Protein AF-A0ABD0Q5F0-F1 (afdb_monomer_lite)

Radius of gyration: 32.79 Å; chains: 1; bounding box: 52×18×92 Å

Secondary structure (DSSP, 8-state):
-HHHHHHHHHHHHH----------S----TT-SPP----------TTTTTTSSS----S---

InterPro domains:
  IPR012849 Abl-interactor, homeo-domain homologous domain [PF07815] (1-55)

pLDDT: mean 86.55, std 10.89, range [46.12, 97.44]

Structure (mmCIF, N/CA/C/O backbone):
data_AF-A0ABD0Q5F0-F1
#
_entry.id   AF-A0ABD0Q5F0-F1
#
loop_
_atom_site.group_PDB
_atom_site.id
_atom_site.type_symbol
_atom_site.label_atom_id
_atom_site.label_alt_id
_atom_site.label_comp_id
_atom_site.label_asym_id
_atom_site.label_entity_id
_atom_site.label_seq_id
_atom_site.pdbx_PDB_ins_code
_atom_site.Cartn_x
_atom_site.Cartn_y
_atom_site.Cartn_z
_atom_site.occupancy
_atom_site.B_iso_or_equiv
_atom_site.auth_seq_id
_atom_site.auth_comp_id
_atom_site.auth_asym_id
_atom_site.auth_atom_id
_atom_site.pdbx_PDB_model_num
ATOM 1 N N . MET A 1 1 ? -24.176 -2.562 43.617 1.00 75.50 1 MET A N 1
ATOM 2 C CA . MET A 1 1 ? -24.234 -3.382 42.380 1.00 75.50 1 MET A CA 1
ATOM 3 C C . MET A 1 1 ? -25.404 -3.027 41.447 1.00 75.50 1 MET A C 1
ATOM 5 O O . MET A 1 1 ? -25.174 -2.962 40.249 1.00 75.50 1 MET A O 1
ATOM 9 N N . TYR A 1 2 ? -26.632 -2.768 41.932 1.00 96.12 2 TYR A N 1
ATOM 10 C CA . TYR A 1 2 ? -27.791 -2.442 41.067 1.00 96.12 2 TYR A CA 1
ATOM 11 C C . TYR A 1 2 ? -27.632 -1.144 40.251 1.00 96.12 2 TYR A C 1
ATOM 13 O O . TYR A 1 2 ? -27.763 -1.168 39.031 1.00 96.12 2 TYR A O 1
ATOM 21 N N . LYS A 1 3 ? -27.291 -0.029 40.913 1.00 96.56 3 LYS A N 1
ATOM 22 C CA . LYS A 1 3 ? -27.142 1.291 40.269 1.00 96.56 3 LYS A CA 1
ATOM 23 C C . LYS A 1 3 ? -26.095 1.292 39.146 1.00 96.56 3 LYS A C 1
ATOM 25 O O . LYS A 1 3 ? -26.375 1.766 38.054 1.00 96.56 3 LYS A O 1
ATOM 30 N N . GLU A 1 4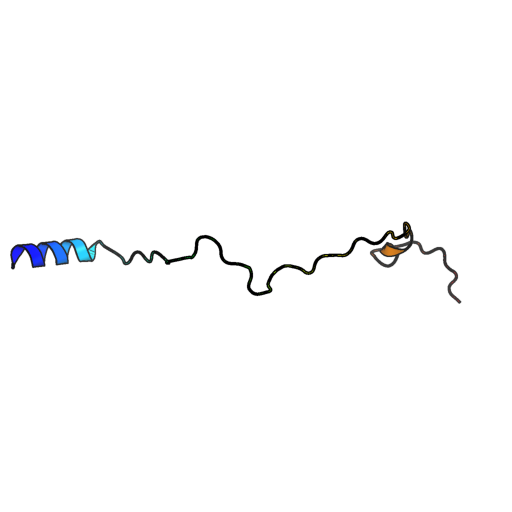 ? -24.949 0.661 39.388 1.00 97.00 4 GLU A N 1
ATOM 31 C CA . GLU A 1 4 ? -23.875 0.504 38.397 1.00 97.00 4 GLU A CA 1
ATOM 32 C C . GLU A 1 4 ? -24.324 -0.283 37.152 1.00 97.00 4 GLU A C 1
ATOM 34 O O . GLU A 1 4 ? -23.990 0.069 36.023 1.00 97.00 4 GLU A O 1
ATOM 39 N N . LYS A 1 5 ? -25.123 -1.344 37.336 1.00 97.31 5 LYS A N 1
ATOM 40 C CA . LYS A 1 5 ? -25.635 -2.154 36.222 1.00 97.31 5 LYS A CA 1
ATOM 41 C C . LYS A 1 5 ? -26.599 -1.358 35.333 1.00 97.31 5 LYS A C 1
ATOM 43 O O . LYS A 1 5 ? -26.565 -1.532 34.117 1.00 97.31 5 LYS A O 1
ATOM 48 N N . ILE A 1 6 ? -27.426 -0.490 35.922 1.00 97.44 6 ILE A N 1
ATOM 49 C CA . ILE A 1 6 ? -28.312 0.406 35.162 1.00 97.44 6 ILE A CA 1
ATOM 50 C C . ILE A 1 6 ? -27.483 1.396 34.352 1.00 97.44 6 ILE A C 1
ATOM 52 O O . ILE A 1 6 ? -27.646 1.449 33.138 1.00 97.44 6 ILE A O 1
ATOM 56 N N . ALA A 1 7 ? -26.535 2.083 34.993 1.00 96.75 7 ALA A N 1
ATOM 57 C CA . ALA A 1 7 ? -25.689 3.065 34.320 1.00 96.75 7 ALA A CA 1
ATOM 58 C C . ALA A 1 7 ? -24.926 2.457 33.125 1.00 96.75 7 ALA A C 1
ATOM 60 O O . ALA A 1 7 ? -24.880 3.041 32.043 1.00 96.75 7 ALA A O 1
ATOM 61 N N . ARG A 1 8 ? -24.392 1.232 33.269 1.00 96.38 8 ARG A N 1
ATOM 62 C CA . ARG A 1 8 ? -23.720 0.512 32.169 1.00 96.38 8 ARG A CA 1
ATOM 63 C C . ARG A 1 8 ? -24.662 0.107 31.034 1.00 96.38 8 ARG A C 1
ATOM 65 O O . ARG A 1 8 ? -24.243 0.089 29.879 1.00 96.38 8 ARG A O 1
ATOM 72 N N . LYS A 1 9 ? -25.921 -0.220 31.341 1.00 95.88 9 LYS A N 1
ATOM 73 C CA . LYS A 1 9 ? -26.942 -0.513 30.325 1.00 95.88 9 LYS A CA 1
ATOM 74 C C . LYS A 1 9 ? -27.327 0.754 29.561 1.00 95.88 9 LYS A C 1
ATOM 76 O O . LYS A 1 9 ? -27.416 0.702 28.341 1.00 95.88 9 LYS A O 1
ATOM 81 N N . GLU A 1 10 ? -27.515 1.867 30.267 1.00 97.25 10 GLU A N 1
ATOM 82 C CA . GLU A 1 10 ? -27.865 3.166 29.683 1.00 97.25 10 GLU A CA 1
ATOM 83 C C . GLU A 1 10 ? -26.776 3.663 28.727 1.00 97.25 10 GLU A C 1
ATOM 85 O O . GLU A 1 10 ? -27.077 3.970 27.575 1.00 97.25 10 GLU A O 1
ATOM 90 N N . ILE A 1 11 ? -25.502 3.642 29.142 1.00 96.81 11 ILE A N 1
ATOM 91 C CA . ILE A 1 11 ? -24.398 4.036 28.251 1.00 96.81 11 ILE A CA 1
ATOM 92 C C . ILE A 1 11 ? -24.205 3.040 27.099 1.00 96.81 11 ILE A C 1
ATOM 94 O O . ILE A 1 11 ? -23.875 3.444 25.987 1.00 96.81 11 ILE A O 1
ATOM 98 N N . GLY A 1 12 ? -24.477 1.750 27.328 1.00 96.56 12 GLY A N 1
ATOM 99 C CA . GLY A 1 12 ? -24.368 0.691 26.323 1.00 96.56 12 GLY A CA 1
ATOM 100 C C . GLY A 1 12 ? -25.202 0.943 25.063 1.00 96.56 12 GLY A C 1
ATOM 101 O O . GLY A 1 12 ? -24.716 0.678 23.966 1.00 96.56 12 GLY A O 1
ATOM 102 N N . VAL A 1 13 ? -26.405 1.520 25.203 1.00 96.62 13 VAL A N 1
ATOM 103 C CA . VAL A 1 13 ? -27.308 1.869 24.082 1.00 96.62 13 VAL A CA 1
ATOM 104 C C . VAL A 1 13 ? -26.677 2.879 23.120 1.00 96.62 13 VAL A C 1
ATOM 106 O O . VAL A 1 13 ? -26.941 2.839 21.922 1.00 96.62 13 VAL A O 1
ATOM 109 N N . LEU A 1 14 ? -25.827 3.769 23.630 1.00 96.88 14 LEU A N 1
ATOM 110 C CA . LEU A 1 14 ? -25.174 4.818 22.844 1.00 96.88 14 LEU A CA 1
ATOM 111 C C . LEU A 1 14 ? -23.830 4.372 22.253 1.00 96.88 14 LEU A C 1
ATOM 113 O O . LEU A 1 14 ? -23.242 5.081 21.436 1.00 96.88 14 LEU A O 1
ATOM 117 N N . THR A 1 15 ? -23.321 3.209 22.661 1.00 95.69 15 THR A N 1
ATOM 118 C CA . THR A 1 15 ? -22.041 2.688 22.178 1.00 95.69 15 THR A CA 1
ATOM 119 C C . THR A 1 15 ? -22.220 1.730 21.012 1.00 95.69 15 THR A C 1
ATOM 121 O O . THR A 1 15 ? -23.210 1.015 20.893 1.00 95.69 15 THR A O 1
ATOM 124 N N . LYS A 1 16 ? -21.204 1.673 20.155 1.00 94.81 16 LYS A N 1
ATOM 125 C CA . LYS A 1 16 ? -21.071 0.660 19.110 1.00 94.81 16 LYS A CA 1
ATOM 126 C C . LYS A 1 16 ? -19.710 -0.005 19.227 1.00 94.81 16 LYS A C 1
ATOM 128 O O . LYS A 1 16 ? -18.763 0.600 19.729 1.00 94.81 16 LYS A O 1
ATOM 133 N N . GLN A 1 17 ? -19.600 -1.234 18.733 1.00 90.62 17 GLN A N 1
ATOM 134 C CA . GLN A 1 17 ? -18.310 -1.914 18.658 1.00 90.62 17 GLN A CA 1
ATOM 135 C C . GLN A 1 17 ? -17.315 -1.091 17.821 1.00 90.62 17 GLN A C 1
ATOM 137 O O . GLN A 1 17 ? -17.601 -0.733 16.678 1.00 90.62 17 GLN A O 1
ATOM 142 N N . SER A 1 18 ? -16.142 -0.808 18.387 1.00 90.75 18 SER A N 1
ATOM 143 C CA . SER A 1 18 ? -14.997 -0.285 17.642 1.00 90.75 18 SER A CA 1
ATOM 144 C C . SER A 1 18 ? -14.050 -1.442 17.369 1.00 90.75 18 SER A C 1
ATOM 146 O O . SER A 1 18 ? -13.436 -1.987 18.288 1.00 90.75 18 SER A O 1
ATOM 148 N N . LYS A 1 19 ? -13.976 -1.874 16.110 1.00 89.00 19 LYS A N 1
ATOM 149 C CA . LYS A 1 19 ? -13.035 -2.918 15.708 1.00 89.00 19 LYS A CA 1
ATOM 150 C C . LYS A 1 19 ? -11.687 -2.258 15.459 1.00 89.00 19 LYS A C 1
ATOM 152 O O . LYS A 1 19 ? -11.511 -1.594 14.445 1.00 89.00 19 LYS A O 1
ATOM 157 N N . VAL A 1 20 ? -10.749 -2.451 16.380 1.00 86.69 20 VAL A N 1
ATOM 158 C CA . VAL A 1 20 ? -9.347 -2.075 16.183 1.00 86.69 20 VAL A CA 1
ATOM 159 C C . VAL A 1 20 ? -8.614 -3.320 15.684 1.00 86.69 20 VAL A C 1
ATOM 161 O O . VAL A 1 20 ? -8.338 -4.216 16.487 1.00 86.69 20 VAL A O 1
ATOM 164 N N . PRO A 1 21 ? -8.360 -3.451 14.369 1.00 84.50 21 PRO A N 1
ATOM 165 C CA . PRO A 1 21 ? -7.623 -4.593 13.858 1.00 84.50 21 PRO A CA 1
ATOM 166 C C . PRO A 1 21 ? -6.193 -4.548 14.397 1.00 84.50 21 PRO A C 1
ATOM 168 O O . PRO A 1 21 ? -5.510 -3.529 14.320 1.00 84.50 21 PRO A O 1
ATOM 171 N N . ARG A 1 22 ? -5.728 -5.672 14.941 1.00 87.75 22 ARG A N 1
ATOM 172 C CA . ARG A 1 22 ? -4.328 -5.829 15.328 1.00 87.75 22 ARG A CA 1
ATOM 173 C C . ARG A 1 22 ? -3.523 -6.196 14.084 1.00 87.75 22 ARG A C 1
ATOM 175 O O . ARG A 1 22 ? -3.608 -7.326 13.614 1.00 87.75 22 ARG A O 1
ATOM 182 N N . THR A 1 23 ? -2.751 -5.251 13.561 1.00 88.00 23 THR A N 1
ATOM 183 C CA . THR A 1 23 ? -1.867 -5.460 12.406 1.00 88.00 23 THR A CA 1
ATOM 184 C C . THR A 1 23 ? -0.399 -5.468 12.832 1.00 88.00 23 THR A C 1
ATOM 186 O O . THR A 1 23 ? -0.028 -4.929 13.877 1.00 88.00 23 THR A O 1
ATOM 189 N N . GLN A 1 24 ? 0.452 -6.129 12.043 1.00 88.44 24 GLN A N 1
ATOM 190 C CA . GLN A 1 24 ? 1.902 -6.018 12.210 1.00 88.44 24 GLN A CA 1
ATOM 191 C C . GLN A 1 24 ? 2.391 -4.694 11.613 1.00 88.44 24 GLN A C 1
ATOM 193 O O . GLN A 1 24 ? 1.800 -4.183 10.664 1.00 88.44 24 GLN A O 1
ATOM 198 N N . LYS A 1 25 ? 3.494 -4.154 12.149 1.00 89.19 25 LYS A N 1
ATOM 199 C CA . LYS A 1 25 ? 4.084 -2.887 11.681 1.00 89.19 25 LYS A CA 1
ATOM 200 C C . LYS A 1 25 ? 4.564 -2.953 10.226 1.00 89.19 25 LYS A C 1
ATOM 202 O O . LYS A 1 25 ? 4.532 -1.943 9.536 1.00 89.19 25 LYS A O 1
ATOM 207 N N . VAL A 1 26 ? 5.011 -4.127 9.781 1.00 90.88 26 VAL A N 1
ATOM 208 C CA . VAL A 1 26 ? 5.435 -4.394 8.403 1.00 90.88 26 VAL A CA 1
ATOM 209 C C . VAL A 1 26 ? 4.923 -5.777 8.020 1.00 90.88 26 VAL A C 1
ATOM 211 O O . VAL A 1 26 ? 5.178 -6.743 8.735 1.00 90.88 26 VAL A O 1
ATOM 214 N N . VAL A 1 27 ? 4.195 -5.867 6.909 1.00 89.56 27 VAL A N 1
ATOM 215 C CA . VAL A 1 27 ? 3.730 -7.129 6.318 1.00 89.56 27 VAL A CA 1
ATOM 216 C C . VAL A 1 27 ? 4.251 -7.169 4.881 1.00 89.56 27 VAL A C 1
ATOM 218 O O . VAL A 1 27 ? 3.842 -6.322 4.084 1.00 89.56 27 VAL A O 1
ATOM 221 N N . PRO A 1 28 ? 5.171 -8.088 4.540 1.00 86.19 28 PRO A N 1
ATOM 222 C CA . PRO A 1 28 ? 5.625 -8.260 3.166 1.00 86.19 28 PRO A CA 1
ATOM 223 C C . PRO A 1 28 ? 4.466 -8.641 2.231 1.00 86.19 28 PRO A C 1
ATOM 225 O O . PRO A 1 28 ? 3.510 -9.285 2.673 1.00 86.19 28 PRO A O 1
ATOM 228 N N . PRO A 1 29 ? 4.532 -8.274 0.942 1.00 88.88 29 PRO A N 1
ATOM 229 C CA . PRO A 1 29 ? 3.553 -8.726 -0.043 1.00 88.88 29 PRO A CA 1
ATOM 230 C C . PRO A 1 29 ? 3.521 -10.260 -0.134 1.00 88.88 29 PRO A C 1
ATOM 232 O O . PRO A 1 29 ? 4.550 -10.924 -0.009 1.00 88.88 29 PRO A O 1
ATOM 235 N N . ALA A 1 30 ? 2.337 -10.822 -0.399 1.00 87.44 30 ALA A N 1
ATOM 236 C CA . ALA A 1 30 ? 2.133 -12.274 -0.482 1.00 87.44 30 ALA A CA 1
ATOM 237 C C . ALA A 1 30 ? 2.975 -12.939 -1.584 1.00 87.44 30 ALA A C 1
ATOM 239 O O . ALA A 1 30 ? 3.446 -14.059 -1.413 1.00 87.44 30 ALA A O 1
ATOM 240 N N . ASN A 1 31 ? 3.206 -12.216 -2.684 1.00 86.81 31 ASN A N 1
ATOM 241 C CA . ASN A 1 31 ? 4.012 -12.681 -3.814 1.00 86.81 31 ASN A CA 1
ATOM 242 C C . ASN A 1 31 ? 5.528 -12.557 -3.562 1.00 86.81 31 ASN A C 1
ATOM 244 O O . ASN A 1 31 ? 6.321 -12.845 -4.454 1.00 86.81 31 ASN A O 1
ATOM 248 N N . GLY A 1 32 ? 5.937 -12.138 -2.360 1.00 85.75 32 GLY A N 1
ATOM 249 C CA . GLY A 1 32 ? 7.336 -11.909 -2.023 1.00 85.75 32 GLY A CA 1
ATOM 250 C C . GLY A 1 32 ? 7.918 -10.677 -2.717 1.00 85.75 32 GLY A C 1
ATOM 251 O O . GLY A 1 32 ? 7.200 -9.784 -3.164 1.00 85.75 32 GLY A O 1
ATOM 252 N N . LEU A 1 33 ? 9.247 -10.603 -2.758 1.00 81.44 33 LEU A N 1
ATOM 253 C CA . LEU A 1 33 ? 9.946 -9.530 -3.458 1.00 81.44 33 LEU A CA 1
ATOM 254 C C . LEU A 1 33 ? 9.897 -9.779 -4.966 1.00 81.44 33 LEU A C 1
ATOM 256 O O . LEU A 1 33 ? 10.133 -10.900 -5.417 1.00 81.44 33 LEU A O 1
ATOM 260 N N . GLU A 1 34 ? 9.652 -8.717 -5.732 1.00 84.38 34 GLU A N 1
ATOM 261 C CA . GLU A 1 34 ? 9.811 -8.751 -7.185 1.00 84.38 34 GLU A CA 1
ATOM 262 C C . GLU A 1 34 ? 11.213 -9.273 -7.551 1.00 84.38 34 GLU A C 1
ATOM 264 O O . GLU A 1 34 ? 12.200 -8.904 -6.897 1.00 84.38 34 GLU A O 1
ATOM 269 N N . PRO A 1 35 ? 11.335 -10.127 -8.583 1.00 85.81 35 PRO A N 1
ATOM 270 C CA . PRO A 1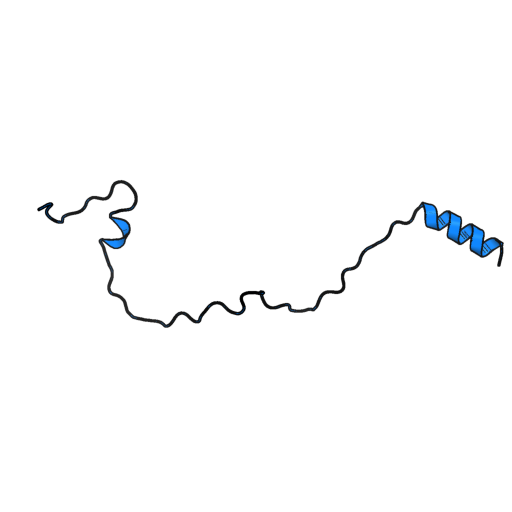 35 ? 12.615 -10.698 -8.965 1.00 85.81 35 PRO A CA 1
ATOM 271 C C . PRO A 1 35 ? 13.604 -9.593 -9.344 1.00 85.81 35 PRO A C 1
ATOM 273 O O . PRO A 1 35 ? 13.293 -8.686 -10.122 1.00 85.81 35 PRO A O 1
ATOM 276 N N . LEU A 1 36 ? 14.825 -9.689 -8.812 1.00 84.81 36 LEU A N 1
ATOM 277 C CA . LEU A 1 36 ? 15.889 -8.738 -9.110 1.00 84.81 36 LEU A CA 1
ATOM 278 C C . LEU A 1 36 ? 16.173 -8.744 -10.617 1.00 84.81 36 LEU A C 1
ATOM 280 O O . LEU A 1 36 ? 16.649 -9.732 -11.180 1.00 84.81 36 LEU A O 1
ATOM 284 N N . ARG A 1 37 ? 15.890 -7.624 -11.283 1.00 87.50 37 ARG A N 1
ATOM 285 C CA . ARG A 1 37 ? 16.124 -7.498 -12.719 1.00 87.50 37 ARG A CA 1
ATOM 286 C C . ARG A 1 37 ? 17.615 -7.294 -12.976 1.00 87.50 37 ARG A C 1
ATOM 288 O O . ARG A 1 37 ? 18.150 -6.219 -12.721 1.00 87.50 37 ARG A O 1
ATOM 295 N N . ALA A 1 38 ? 18.280 -8.324 -13.497 1.00 90.31 38 ALA A N 1
ATOM 296 C CA . ALA A 1 38 ? 19.681 -8.231 -13.894 1.00 90.31 38 ALA A CA 1
ATOM 297 C C . ALA A 1 38 ? 19.866 -7.162 -14.984 1.00 90.31 38 ALA A C 1
ATOM 299 O O . ALA A 1 38 ? 19.148 -7.145 -15.990 1.00 90.31 38 ALA A O 1
ATOM 300 N N . TYR A 1 39 ? 20.840 -6.273 -14.790 1.00 92.62 39 TYR A N 1
ATOM 301 C CA . TYR A 1 39 ? 21.182 -5.277 -15.797 1.00 92.62 39 TYR A CA 1
ATOM 302 C C . TYR A 1 39 ? 21.894 -5.936 -16.981 1.00 92.62 39 TYR A C 1
ATOM 304 O O . TYR A 1 39 ? 22.866 -6.672 -16.814 1.00 92.62 39 TYR A O 1
ATOM 312 N N . ARG A 1 40 ? 21.434 -5.630 -18.196 1.00 93.56 40 ARG A N 1
ATOM 313 C CA . ARG A 1 40 ? 22.087 -6.021 -19.446 1.00 93.56 40 ARG A CA 1
ATOM 314 C C . ARG A 1 40 ? 22.062 -4.844 -20.408 1.00 93.56 40 ARG A C 1
ATOM 316 O O . ARG A 1 40 ? 21.007 -4.261 -20.647 1.00 93.56 40 ARG A O 1
ATOM 323 N N . ARG A 1 41 ? 23.216 -4.532 -21.002 1.00 94.38 41 ARG A N 1
ATOM 324 C CA . ARG A 1 41 ? 23.300 -3.541 -22.081 1.00 94.38 41 ARG A CA 1
ATOM 325 C C . ARG A 1 41 ? 22.561 -4.082 -23.303 1.00 94.38 41 ARG A C 1
ATOM 327 O O . ARG A 1 41 ? 22.915 -5.135 -23.830 1.00 94.38 41 ARG A O 1
ATOM 334 N N . THR A 1 42 ? 21.544 -3.359 -23.746 1.00 91.44 42 THR A N 1
ATOM 335 C CA . THR A 1 42 ? 20.832 -3.626 -24.998 1.00 91.44 42 THR A CA 1
ATOM 336 C C . THR A 1 42 ? 20.978 -2.413 -25.911 1.00 91.44 42 THR A C 1
ATOM 338 O O . THR A 1 42 ? 20.771 -1.299 -25.427 1.00 91.44 42 THR A O 1
ATOM 341 N N . PRO A 1 43 ? 21.335 -2.591 -27.195 1.00 92.62 43 PRO A N 1
ATOM 342 C CA . PRO A 1 43 ? 21.385 -1.482 -28.143 1.00 92.62 43 PRO A CA 1
ATOM 343 C C . PRO A 1 43 ? 19.993 -0.863 -28.338 1.00 92.62 43 PRO A C 1
ATOM 345 O O . PRO A 1 43 ? 18.972 -1.504 -28.069 1.00 92.62 43 PRO A O 1
ATOM 348 N N . ILE A 1 44 ? 19.961 0.385 -28.809 1.00 92.44 44 ILE A N 1
ATOM 349 C CA . ILE A 1 44 ? 18.714 1.086 -29.131 1.00 92.44 44 ILE A CA 1
ATOM 350 C C . ILE A 1 44 ? 18.034 0.344 -30.287 1.00 92.44 44 ILE A C 1
ATOM 352 O O . ILE A 1 44 ? 18.646 0.106 -31.325 1.00 92.44 44 ILE A O 1
ATOM 356 N N . SER A 1 45 ? 16.773 -0.039 -30.088 1.00 89.62 45 SER A N 1
A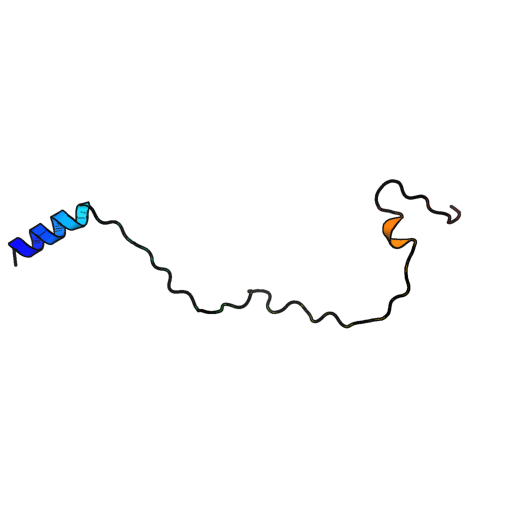TOM 357 C CA . SER A 1 45 ? 15.940 -0.644 -31.125 1.00 89.62 45 SER A CA 1
ATOM 358 C C . SER A 1 45 ? 14.956 0.403 -31.625 1.00 89.62 45 SER A C 1
ATOM 360 O O . SER A 1 45 ? 14.059 0.797 -30.881 1.00 89.62 45 SER A O 1
ATOM 362 N N . TYR A 1 46 ? 15.124 0.837 -32.873 1.00 88.00 46 TYR A N 1
ATOM 363 C CA . TYR A 1 46 ? 14.224 1.805 -33.506 1.00 88.00 46 TYR A CA 1
ATOM 364 C C . TYR A 1 46 ? 12.880 1.194 -33.897 1.00 88.00 46 TYR A C 1
ATOM 366 O O . TYR A 1 46 ? 11.895 1.910 -33.988 1.00 88.00 46 TYR A O 1
ATOM 374 N N . ASN A 1 47 ? 12.827 -0.135 -34.004 1.00 86.94 47 ASN A N 1
ATOM 375 C CA . ASN A 1 47 ? 11.684 -0.834 -34.576 1.00 86.94 47 ASN A CA 1
ATOM 376 C C . ASN A 1 47 ? 10.745 -1.450 -33.521 1.00 86.94 47 ASN A C 1
ATOM 378 O O . ASN 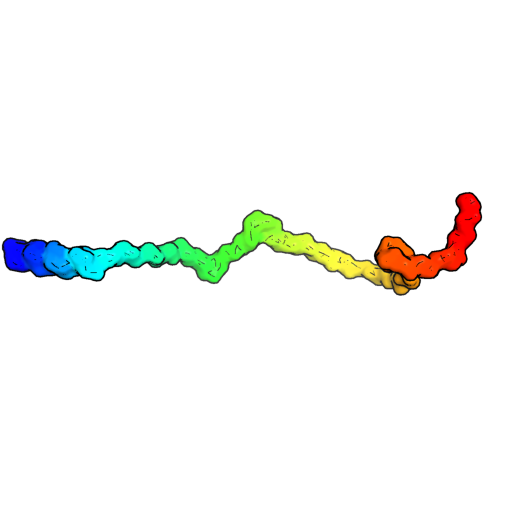A 1 47 ? 9.799 -2.177 -33.828 1.00 86.94 47 ASN A O 1
ATOM 382 N N . ARG A 1 48 ? 11.034 -1.242 -32.227 1.00 88.62 48 ARG A N 1
ATOM 383 C CA . ARG A 1 48 ? 10.337 -1.923 -31.120 1.00 88.62 48 ARG A CA 1
ATOM 384 C C . ARG A 1 48 ? 8.863 -1.533 -31.008 1.00 88.62 48 ARG A C 1
ATOM 386 O O . ARG A 1 48 ? 8.079 -2.286 -30.433 1.00 88.62 48 ARG A O 1
ATOM 393 N N . LEU A 1 49 ? 8.506 -0.364 -31.528 1.00 88.44 49 LEU A N 1
ATOM 394 C CA . LEU A 1 49 ? 7.164 0.202 -31.452 1.00 88.44 49 LEU A CA 1
ATOM 395 C C . LEU A 1 49 ? 6.451 0.224 -32.807 1.00 88.44 49 LEU A C 1
ATOM 397 O O . LEU A 1 49 ? 5.314 0.668 -32.861 1.00 88.44 49 LEU A O 1
ATOM 401 N N . ASP A 1 50 ? 7.045 -0.328 -33.867 1.00 85.12 50 ASP A N 1
ATOM 402 C CA . ASP A 1 50 ? 6.493 -0.256 -35.231 1.00 85.12 50 ASP A CA 1
ATOM 403 C C . ASP A 1 50 ? 5.129 -0.946 -35.368 1.00 85.12 50 ASP A C 1
ATOM 405 O O . ASP A 1 50 ? 4.366 -0.670 -36.288 1.00 85.12 50 ASP A O 1
ATOM 409 N N . LYS A 1 51 ? 4.799 -1.841 -34.429 1.00 82.62 51 LYS A N 1
ATOM 410 C CA . LYS A 1 51 ? 3.505 -2.538 -34.355 1.00 82.62 51 LYS A CA 1
ATOM 411 C C . LYS A 1 51 ? 2.463 -1.817 -33.494 1.00 82.62 51 LYS A C 1
ATOM 413 O O . LYS A 1 51 ? 1.340 -2.299 -33.375 1.00 82.62 51 LYS A O 1
ATOM 418 N N . VAL A 1 52 ? 2.833 -0.718 -32.841 1.00 88.00 52 VAL A N 1
ATOM 419 C CA . VAL A 1 52 ? 1.961 0.046 -31.946 1.00 88.00 52 VAL A CA 1
ATOM 420 C C .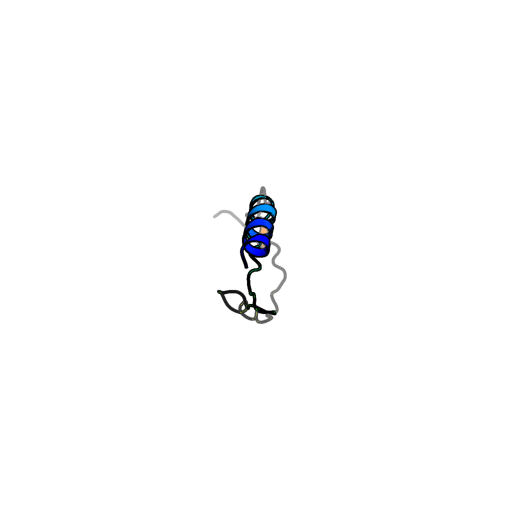 VAL A 1 52 ? 1.434 1.264 -32.705 1.00 88.00 52 VAL A C 1
ATOM 422 O O . VAL A 1 52 ? 2.196 2.154 -33.065 1.00 88.00 52 VAL A O 1
ATOM 425 N N . GLY A 1 53 ? 0.120 1.321 -32.935 1.00 84.44 53 GLY A N 1
ATOM 426 C CA . GLY A 1 53 ? -0.515 2.409 -33.688 1.00 84.44 53 GLY A CA 1
ATOM 427 C C . GLY A 1 53 ? -0.339 2.274 -35.206 1.00 84.44 53 GLY A C 1
ATOM 428 O O . GLY A 1 53 ? -0.414 1.172 -35.745 1.00 84.44 53 GLY A O 1
ATOM 429 N N . HIS A 1 54 ? -0.126 3.397 -35.899 1.00 80.94 54 HIS A N 1
ATOM 430 C CA . HIS A 1 54 ? 0.108 3.454 -37.349 1.00 80.94 54 HIS A CA 1
ATOM 431 C C . HIS A 1 54 ? 1.602 3.640 -37.641 1.00 80.94 54 HIS A C 1
ATOM 433 O O . HIS A 1 54 ? 2.042 4.721 -38.028 1.00 80.94 54 HIS A O 1
ATOM 439 N N . GLY A 1 55 ? 2.394 2.601 -37.374 1.00 71.38 55 GLY A N 1
ATOM 440 C CA . GLY A 1 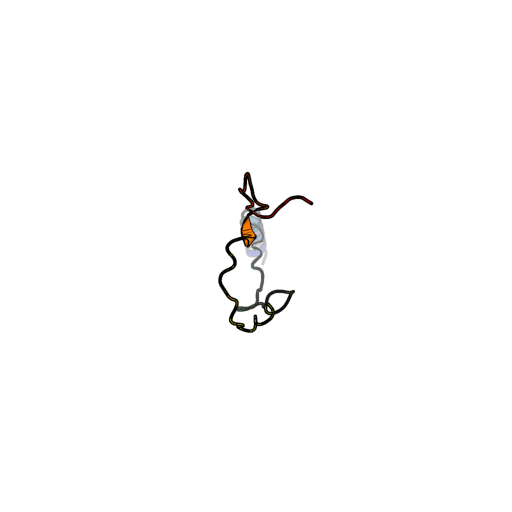55 ? 3.838 2.622 -37.602 1.00 71.38 55 GLY A CA 1
ATOM 441 C C . GLY A 1 55 ? 4.208 2.553 -39.086 1.00 71.38 55 GLY A C 1
ATOM 442 O O . GLY A 1 55 ? 3.540 1.882 -39.875 1.00 71.38 55 GLY A O 1
ATOM 443 N N . HIS A 1 56 ? 5.296 3.230 -39.456 1.00 69.50 56 HIS A N 1
ATOM 444 C CA . HIS A 1 56 ? 5.919 3.134 -40.778 1.00 69.50 56 HIS A CA 1
ATOM 445 C C . HIS A 1 56 ? 7.117 2.183 -40.693 1.00 69.50 56 HIS A C 1
ATOM 447 O O . HIS A 1 56 ? 8.101 2.486 -40.023 1.00 69.50 56 HIS A O 1
ATOM 453 N N . TRP A 1 57 ? 7.008 1.012 -41.322 1.00 70.44 57 TRP A N 1
ATOM 454 C CA . TRP A 1 57 ? 8.036 -0.034 -41.320 1.00 70.44 57 TRP A CA 1
ATOM 455 C C . TRP A 1 57 ? 8.734 -0.088 -42.687 1.00 70.44 57 TRP A C 1
ATOM 457 O O . TRP A 1 57 ? 8.116 -0.427 -43.693 1.00 70.44 57 TRP A O 1
ATOM 467 N N . GLU A 1 58 ? 10.036 0.202 -42.707 1.00 64.31 58 GLU A N 1
ATOM 468 C CA . GLU A 1 58 ? 10.913 0.256 -43.897 1.00 64.31 58 GLU A CA 1
ATOM 469 C C . GLU A 1 58 ? 11.510 -1.123 -44.283 1.00 64.31 58 GLU A C 1
ATOM 471 O O . GLU A 1 58 ? 12.600 -1.215 -44.840 1.00 64.31 58 GLU A O 1
ATOM 476 N N . GLY A 1 59 ? 10.850 -2.239 -43.952 1.00 64.75 59 GLY A N 1
ATOM 477 C CA . GLY A 1 59 ? 11.319 -3.585 -44.312 1.00 64.75 59 GLY A CA 1
ATOM 478 C C . GLY A 1 59 ? 10.401 -4.256 -45.331 1.00 64.75 59 GLY A C 1
ATOM 479 O O . GLY A 1 59 ? 9.232 -4.508 -45.040 1.00 64.75 59 GLY A O 1
ATOM 480 N N . SER A 1 60 ? 10.951 -4.558 -46.510 1.00 56.56 60 SER A N 1
ATOM 481 C CA . SER A 1 60 ? 10.300 -5.239 -47.640 1.00 56.56 60 SER A CA 1
ATOM 482 C C . SER A 1 60 ? 9.307 -6.328 -47.213 1.00 56.56 60 SER A C 1
ATOM 484 O O . SER A 1 60 ? 9.681 -7.285 -46.532 1.00 56.56 60 SER A O 1
ATOM 486 N N . LYS A 1 61 ? 8.049 -6.207 -47.660 1.00 55.19 61 LYS A N 1
ATOM 487 C CA . LYS A 1 61 ? 7.123 -7.342 -47.708 1.00 55.19 61 LYS A CA 1
ATOM 488 C C . LYS A 1 61 ? 7.540 -8.225 -48.883 1.00 55.19 61 LYS A C 1
ATOM 490 O O . LYS A 1 61 ? 7.319 -7.848 -50.030 1.00 55.19 61 LYS A O 1
ATOM 495 N N . THR A 1 62 ? 8.134 -9.370 -48.574 1.00 46.12 62 THR A N 1
ATOM 496 C CA . THR A 1 62 ? 8.247 -10.520 -49.483 1.00 46.12 62 THR A CA 1
ATOM 497 C C . THR A 1 62 ? 7.495 -11.672 -48.852 1.00 46.12 62 THR A C 1
ATOM 499 O O . THR A 1 62 ? 7.622 -11.811 -47.612 1.00 46.12 62 THR A O 1
#

Foldseek 3Di:
DVVVVVVCVVVVVVDDDDDDDDDDPDDADPVHDDPDDDDDDDDDDPCPCQVPDPHDDPDDDD

Sequence (62 aa):
MYKEKIARKEIGVLTKQSKVPRTQKVVPPANGLEPLRAYRRTPISYNRLDKVGHGHWEGSKT

Organism: Cirrhinus mrigala (NCBI:txid683832)